Protein AF-A0A1X7TIF6-F1 (afdb_monomer_lite)

Radius of gyration: 22.88 Å; chains: 1; bounding box: 50×27×62 Å

Sequence (118 aa):
ICKKLFLFVYSIRNGTYKNLRRHFLQNGIKPRVHGNTGRIPCHAVSVEGIKDVVAFLENYAEDYTIVLPGMIPGVRDYGKAKLLPSSVSRHKVYRQYADAGREHTLCESNLQAILKKF

Secondary structure (DSSP, 8-state):
--HHHHHHHTT--HHHHHHHHHHHHHH-S-----TTTTPPPTTPPPHHHHHHHHHHHHHHHHHH-B--SSPPTT-S-GGG--BPPTT--HHHHHHHHIIIIITTT--HHHHHHHHTT-

pLDDT: mean 81.75, std 10.13, range [58.78, 96.94]

Foldseek 3Di:
DDPVVVCVVVVDDPVVVVVVVVCCVVPNPDPDDDPCVVPDDPQDADPVLLVVLVVLVVVVLVVFFDLDPDDDPPDDCNVPDTDGDPVADLVNSVVVCVVVVNCVRDDSVVSVVSVVVD

Structure (mmCIF, N/CA/C/O backbone):
data_AF-A0A1X7TIF6-F1
#
_entry.id   AF-A0A1X7TIF6-F1
#
loop_
_atom_site.group_PDB
_atom_site.id
_atom_site.type_symbol
_atom_site.label_atom_id
_atom_site.label_alt_id
_atom_site.label_comp_id
_atom_site.label_asym_id
_atom_site.label_entity_id
_atom_site.label_seq_id
_atom_site.pdbx_PDB_ins_code
_atom_site.Cartn_x
_atom_site.Cartn_y
_atom_site.Cartn_z
_atom_site.occupancy
_atom_site.B_iso_or_equiv
_atom_site.auth_seq_id
_atom_site.auth_comp_id
_atom_site.auth_asym_id
_atom_site.auth_atom_id
_atom_site.pdbx_PDB_model_num
ATOM 1 N N . ILE A 1 1 ? -17.583 -1.458 37.924 1.00 79.69 1 ILE A N 1
ATOM 2 C CA . ILE A 1 1 ? -16.351 -0.773 37.448 1.00 79.69 1 ILE A CA 1
ATOM 3 C C . ILE A 1 1 ? -16.747 0.568 36.836 1.00 79.69 1 ILE A C 1
ATOM 5 O O . ILE A 1 1 ? -17.604 0.586 35.960 1.00 79.69 1 ILE A O 1
ATOM 9 N N . CYS A 1 2 ? -16.181 1.689 37.294 1.00 92.56 2 CYS A N 1
ATOM 10 C CA . CYS A 1 2 ? -16.449 2.989 36.674 1.00 92.56 2 CYS A CA 1
ATOM 11 C C . CYS A 1 2 ? -15.635 3.155 35.379 1.00 92.56 2 CYS A C 1
ATOM 13 O O . CYS A 1 2 ? -14.581 2.542 35.203 1.00 92.56 2 CYS A O 1
ATOM 15 N N . LYS A 1 3 ? -16.094 4.023 34.473 1.00 92.12 3 LYS A N 1
ATOM 16 C CA . LYS A 1 3 ? -15.416 4.263 33.191 1.00 92.12 3 LYS A CA 1
ATOM 17 C C . LYS A 1 3 ? -13.943 4.655 33.365 1.00 92.12 3 LYS A C 1
ATOM 19 O O . LYS A 1 3 ? -13.104 4.138 32.642 1.00 92.12 3 LYS A O 1
ATOM 24 N N . LYS A 1 4 ? -13.626 5.548 34.310 1.00 93.81 4 LYS A N 1
ATOM 25 C CA . LYS A 1 4 ? -12.246 6.009 34.555 1.00 93.81 4 LYS A CA 1
ATOM 26 C C . LYS A 1 4 ? -11.324 4.845 34.931 1.00 93.81 4 LYS A C 1
ATOM 28 O O . LYS A 1 4 ? -10.274 4.697 34.320 1.00 93.81 4 LYS A O 1
ATOM 33 N N . LEU A 1 5 ? -11.764 3.991 35.858 1.00 95.19 5 LEU A N 1
ATOM 34 C CA . LEU A 1 5 ? -11.023 2.801 36.279 1.00 95.19 5 LEU A CA 1
ATOM 35 C C . LEU A 1 5 ? -10.832 1.816 35.120 1.00 95.19 5 LEU A C 1
ATOM 37 O O . LEU A 1 5 ? -9.737 1.311 34.929 1.00 95.19 5 LEU A O 1
ATOM 41 N N . PHE A 1 6 ? -11.863 1.591 34.301 1.00 93.25 6 PHE A N 1
ATOM 42 C CA . PHE A 1 6 ? -11.759 0.717 33.129 1.00 93.25 6 PHE A CA 1
ATOM 43 C C . PHE A 1 6 ? -10.731 1.227 32.108 1.00 93.25 6 PHE A C 1
ATOM 45 O O . PHE A 1 6 ? -9.899 0.464 31.629 1.00 93.25 6 PHE A O 1
ATOM 52 N N . LEU A 1 7 ? -10.763 2.526 31.785 1.00 95.56 7 LEU A N 1
ATOM 53 C CA . LEU A 1 7 ? -9.790 3.122 30.864 1.00 95.56 7 LEU A CA 1
ATOM 54 C C . LEU A 1 7 ? -8.361 3.031 31.413 1.00 95.56 7 LEU A C 1
ATOM 56 O O . LEU A 1 7 ? -7.443 2.793 30.637 1.00 95.56 7 LEU A O 1
ATOM 60 N N . PHE A 1 8 ? -8.194 3.205 32.727 1.00 95.50 8 PHE A N 1
ATOM 61 C CA . PHE A 1 8 ? -6.903 3.117 33.404 1.00 95.50 8 PHE A CA 1
ATOM 62 C C . PHE A 1 8 ? -6.351 1.686 33.400 1.00 95.50 8 PHE A C 1
ATOM 64 O O . PHE A 1 8 ? -5.259 1.460 32.893 1.00 95.50 8 PHE A O 1
ATOM 71 N N . VAL A 1 9 ? -7.135 0.710 33.873 1.00 96.94 9 VAL A N 1
ATOM 72 C CA . VAL A 1 9 ? -6.719 -0.701 33.973 1.00 96.94 9 VAL A CA 1
ATOM 73 C C . VAL A 1 9 ? -6.351 -1.277 32.607 1.00 96.94 9 VAL A C 1
ATOM 75 O O . VAL A 1 9 ? -5.323 -1.930 32.471 1.00 96.94 9 VAL A O 1
ATOM 78 N N . TYR A 1 10 ? -7.161 -1.011 31.579 1.00 93.75 10 TYR A N 1
ATOM 79 C CA . TYR A 1 10 ? -6.921 -1.546 30.236 1.00 93.75 10 TYR A CA 1
ATOM 80 C C . TYR A 1 10 ? -6.073 -0.625 29.350 1.00 93.75 10 TYR A C 1
ATOM 82 O O . TYR A 1 10 ? -5.827 -0.963 28.195 1.00 93.75 10 TYR A O 1
ATOM 90 N N . SER A 1 11 ? -5.644 0.540 29.854 1.00 95.62 11 SER A N 1
ATOM 91 C CA . SER A 1 11 ? -4.872 1.537 29.094 1.00 95.62 11 SER A CA 1
ATOM 92 C C . SER A 1 11 ? -5.477 1.867 27.719 1.00 95.62 11 SER A C 1
ATOM 94 O O . SER A 1 11 ? -4.777 2.045 26.721 1.00 95.62 11 SER A O 1
ATOM 96 N N . ILE A 1 12 ? -6.808 1.944 27.642 1.00 95.25 12 ILE A N 1
ATOM 97 C CA . ILE A 1 12 ? -7.521 2.197 26.386 1.00 95.25 12 ILE A CA 1
ATOM 98 C C . ILE A 1 12 ? -7.973 3.651 26.274 1.00 95.25 12 ILE A C 1
ATOM 100 O O . ILE A 1 12 ? -8.366 4.308 27.238 1.00 95.25 12 ILE A O 1
ATOM 104 N N . ARG A 1 13 ? -8.013 4.153 25.039 1.00 95.44 13 ARG A N 1
ATOM 105 C CA . ARG A 1 13 ? -8.560 5.481 24.743 1.00 95.44 13 ARG A CA 1
ATOM 106 C C . ARG A 1 13 ? -10.088 5.481 24.848 1.00 95.44 13 ARG A C 1
ATOM 108 O O . ARG A 1 13 ? -10.762 4.492 24.555 1.00 95.44 13 ARG A O 1
ATOM 115 N N . ASN A 1 14 ? -10.657 6.646 25.160 1.00 94.06 14 ASN A N 1
ATOM 116 C CA . ASN A 1 14 ? -12.110 6.842 25.247 1.00 94.06 14 ASN A CA 1
ATOM 117 C C . ASN A 1 14 ? -12.849 6.452 23.947 1.00 94.06 14 ASN A C 1
ATOM 119 O O . ASN A 1 14 ? -13.962 5.931 24.002 1.00 94.06 14 ASN A O 1
ATOM 123 N N . GLY A 1 15 ? -12.232 6.669 22.779 1.00 95.00 15 GLY A N 1
ATOM 124 C CA . GLY A 1 15 ? -12.782 6.237 21.487 1.00 95.00 15 GLY A CA 1
ATOM 125 C C . GLY A 1 15 ? -12.909 4.715 21.381 1.00 95.00 15 GLY A C 1
ATOM 126 O O . GLY A 1 15 ? -13.965 4.205 21.006 1.00 95.00 15 GLY A O 1
ATOM 127 N N . THR A 1 16 ? -11.874 3.984 21.802 1.00 93.50 16 THR A N 1
ATOM 128 C CA . THR A 1 16 ? -11.877 2.515 21.856 1.00 93.50 16 THR A CA 1
ATOM 129 C C . THR A 1 16 ? -12.970 2.005 22.789 1.00 93.50 16 THR A C 1
ATOM 131 O O . THR A 1 16 ? -13.748 1.142 22.395 1.00 93.50 16 THR A O 1
ATOM 134 N N . TYR A 1 17 ? -13.116 2.605 23.975 1.00 94.19 17 TYR A N 1
ATOM 135 C CA . TYR A 1 17 ? -14.191 2.26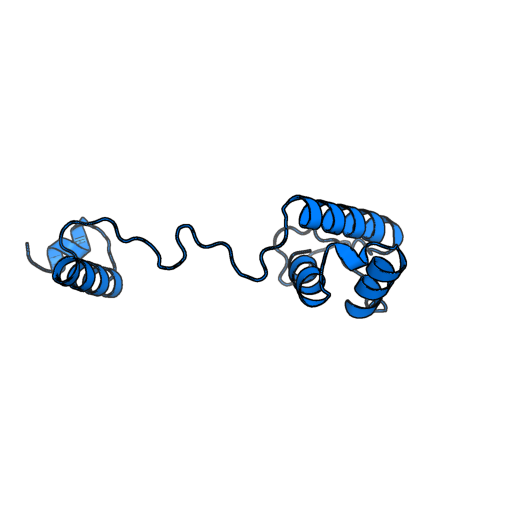7 24.913 1.00 94.19 17 TYR A CA 1
ATOM 136 C C . TYR A 1 17 ? -15.592 2.466 24.320 1.00 94.19 17 TYR A C 1
ATOM 138 O O . TYR A 1 17 ? -16.435 1.576 24.419 1.00 94.19 17 TYR A O 1
ATOM 146 N N . LYS A 1 18 ? -15.852 3.609 23.665 1.00 94.62 18 LYS A N 1
ATOM 147 C CA . LYS A 1 18 ? -17.144 3.864 23.001 1.00 94.62 18 LYS A CA 1
ATOM 148 C C . LYS A 1 18 ? -17.441 2.811 21.928 1.00 94.62 18 LYS A C 1
ATOM 150 O O . LYS A 1 18 ? -18.571 2.339 21.834 1.00 94.62 18 LYS A O 1
ATOM 155 N N . ASN A 1 19 ? -16.427 2.424 21.155 1.00 93.12 19 ASN A N 1
ATOM 156 C CA . ASN A 1 19 ? -16.553 1.390 20.130 1.00 93.12 19 ASN A CA 1
ATOM 157 C C . ASN A 1 19 ? -16.827 0.005 20.727 1.00 93.12 19 ASN A C 1
ATOM 159 O O . ASN A 1 19 ? -17.720 -0.682 20.237 1.00 93.12 19 ASN A O 1
ATOM 163 N N . LEU A 1 20 ? -16.115 -0.372 21.793 1.00 92.31 20 LEU A N 1
ATOM 164 C CA . LEU A 1 20 ? -16.327 -1.631 22.513 1.00 92.31 20 LEU A CA 1
ATOM 165 C C . LEU A 1 20 ? -17.729 -1.703 23.118 1.00 92.31 20 LEU A C 1
ATOM 167 O O . LEU A 1 20 ? -18.431 -2.684 22.903 1.00 92.31 20 LEU A O 1
ATOM 171 N N . ARG A 1 21 ? -18.175 -0.639 23.800 1.00 93.19 21 ARG A N 1
ATOM 172 C CA . ARG A 1 21 ? -19.525 -0.568 24.375 1.00 93.19 21 ARG A CA 1
ATOM 173 C C . ARG A 1 21 ? -20.601 -0.697 23.298 1.00 93.19 21 ARG A C 1
ATOM 175 O O . ARG A 1 21 ? -21.538 -1.462 23.476 1.00 93.19 21 ARG A O 1
ATOM 182 N N . ARG A 1 22 ? -20.466 0.028 22.182 1.00 94.69 22 ARG A N 1
ATOM 183 C CA . ARG A 1 22 ? -21.404 -0.060 21.053 1.00 94.69 22 ARG A CA 1
ATOM 184 C C . ARG A 1 22 ? -21.470 -1.479 20.485 1.00 94.69 22 ARG A C 1
ATOM 186 O O . ARG A 1 22 ? -22.564 -1.997 20.313 1.00 94.69 22 ARG A O 1
ATOM 193 N N . HIS A 1 23 ? -20.317 -2.105 20.252 1.00 94.88 23 HIS A N 1
ATOM 194 C CA . HIS A 1 23 ? -20.250 -3.481 19.764 1.00 94.88 23 HIS A CA 1
ATOM 195 C C . HIS A 1 23 ? -20.901 -4.466 20.740 1.00 94.88 23 HIS A C 1
ATOM 197 O O . HIS A 1 23 ? -21.699 -5.300 20.330 1.00 94.88 23 HIS A O 1
ATOM 203 N N . PHE A 1 24 ? -20.587 -4.349 22.031 1.00 93.69 24 PHE A N 1
ATOM 204 C CA . PHE A 1 24 ? -21.152 -5.197 23.075 1.00 93.69 24 PHE A CA 1
ATOM 205 C C . PHE A 1 24 ? -22.679 -5.076 23.152 1.00 93.69 24 PHE A C 1
ATOM 207 O O . PHE A 1 24 ? -23.364 -6.087 23.233 1.00 93.69 24 PHE A O 1
ATOM 214 N N . LEU A 1 25 ? -23.222 -3.857 23.062 1.00 94.44 25 LEU A N 1
ATOM 215 C CA . LEU A 1 25 ? -24.673 -3.638 23.074 1.00 94.44 25 LEU A CA 1
ATOM 216 C C . LEU A 1 25 ? -25.377 -4.207 21.833 1.00 94.44 25 LEU A C 1
ATOM 218 O O . LEU A 1 25 ? -26.522 -4.623 21.934 1.00 94.44 25 LEU A O 1
ATOM 222 N N . GLN A 1 26 ? -24.713 -4.215 20.674 1.00 94.50 26 GLN A N 1
ATOM 223 C CA . GLN A 1 26 ? -25.294 -4.700 19.416 1.00 94.50 26 GLN A CA 1
ATOM 224 C C . GLN A 1 26 ? -25.156 -6.218 19.238 1.00 94.50 26 GLN A C 1
ATOM 226 O O . GLN A 1 26 ? -26.068 -6.861 18.733 1.00 94.50 26 GLN A O 1
ATOM 231 N N . ASN A 1 27 ? -24.017 -6.788 19.640 1.00 93.69 27 ASN A N 1
ATOM 232 C CA . ASN A 1 27 ? -23.618 -8.154 19.281 1.00 93.69 27 ASN A CA 1
ATOM 233 C C . ASN A 1 27 ? -23.360 -9.064 20.495 1.00 93.69 27 ASN A C 1
ATOM 235 O O . ASN A 1 27 ? -23.108 -10.257 20.315 1.00 93.69 27 ASN A O 1
ATOM 239 N N . GLY A 1 28 ? -23.379 -8.519 21.716 1.00 93.81 28 GLY A N 1
ATOM 240 C CA . GLY A 1 28 ? -22.997 -9.223 22.939 1.00 93.81 28 GLY A CA 1
ATOM 24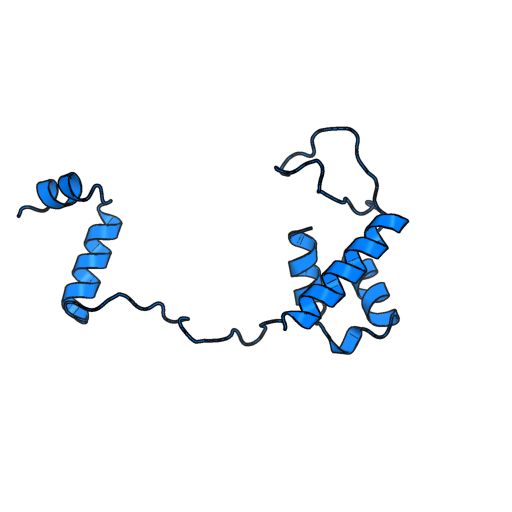1 C C . GLY A 1 28 ? -21.489 -9.478 23.046 1.00 93.81 28 GLY A C 1
ATOM 242 O O . GLY A 1 28 ? -20.658 -8.735 22.510 1.00 93.81 28 GLY A O 1
ATOM 243 N N . ILE A 1 29 ? -21.127 -10.555 23.749 1.00 92.44 29 ILE A N 1
ATOM 244 C CA . ILE A 1 29 ? -19.741 -11.026 23.896 1.00 92.44 29 ILE A CA 1
ATOM 245 C C . ILE A 1 29 ? -19.372 -11.844 22.656 1.00 92.44 29 ILE A C 1
ATOM 247 O O . ILE A 1 29 ? -19.345 -13.070 22.671 1.00 92.44 29 ILE A O 1
ATOM 251 N N . LYS A 1 30 ? -19.128 -11.147 21.548 1.00 91.88 30 LYS A N 1
ATOM 252 C CA . LYS A 1 30 ? -18.598 -11.741 20.319 1.00 91.88 30 LYS A CA 1
ATOM 253 C C . LYS A 1 30 ? -17.300 -11.040 19.925 1.00 91.88 30 LYS A C 1
ATOM 255 O O . LYS A 1 30 ? -17.183 -9.828 20.133 1.00 91.88 30 LYS A O 1
ATOM 260 N N . PRO A 1 31 ? -16.322 -11.757 19.349 1.00 89.38 31 PRO A N 1
ATOM 261 C CA . PRO A 1 31 ? -15.185 -11.117 18.710 1.00 89.38 31 PRO A CA 1
ATOM 262 C C . PRO A 1 31 ? -15.669 -10.186 17.602 1.00 89.38 31 PRO A C 1
ATOM 264 O O . PRO A 1 31 ? -16.596 -10.505 16.855 1.00 89.38 31 PRO A O 1
ATOM 267 N N . ARG A 1 32 ? -15.032 -9.024 17.483 1.00 87.94 32 ARG A N 1
ATOM 268 C CA . ARG A 1 32 ? -15.337 -8.097 16.400 1.00 87.94 32 ARG A CA 1
ATOM 269 C C . ARG A 1 32 ? -14.696 -8.618 15.117 1.00 87.94 32 ARG A C 1
ATOM 271 O O . ARG A 1 32 ? -13.475 -8.611 14.997 1.00 87.94 32 ARG A O 1
ATOM 278 N N . VAL A 1 33 ? -15.519 -9.041 14.165 1.00 87.50 33 VAL A N 1
ATOM 279 C CA . VAL A 1 33 ? -15.069 -9.464 12.833 1.00 87.50 33 VAL A CA 1
ATOM 280 C C . VAL A 1 33 ? -15.089 -8.256 11.897 1.00 87.50 33 VAL A C 1
ATOM 282 O O . VAL A 1 33 ? -16.019 -7.446 11.931 1.00 87.50 33 VAL A O 1
ATOM 285 N N . HIS A 1 34 ? -14.038 -8.081 11.096 1.00 83.94 34 HIS A N 1
ATOM 286 C CA . HIS A 1 34 ? -13.986 -7.004 10.111 1.00 83.94 34 HIS A CA 1
ATOM 287 C C . HIS A 1 34 ? -14.905 -7.344 8.928 1.00 83.94 34 HIS A C 1
ATOM 289 O O . HIS A 1 34 ? -14.977 -8.495 8.512 1.00 83.94 34 HIS A O 1
ATOM 295 N N . GLY A 1 35 ? -15.576 -6.352 8.334 1.00 84.50 35 GLY A N 1
ATOM 296 C CA . GLY A 1 35 ? -16.488 -6.591 7.202 1.00 84.50 35 GLY A CA 1
ATOM 297 C C . GLY A 1 35 ? -15.808 -7.175 5.954 1.00 84.50 35 GLY A C 1
ATOM 298 O O . GLY A 1 35 ? -16.477 -7.746 5.098 1.00 84.50 35 GLY A O 1
ATOM 299 N N . ASN A 1 36 ? -14.478 -7.065 5.874 1.00 84.81 36 ASN A N 1
ATOM 300 C CA . ASN A 1 36 ? -13.665 -7.653 4.804 1.00 84.81 36 ASN A CA 1
ATOM 301 C C . ASN A 1 36 ? -13.006 -8.984 5.198 1.00 84.81 36 ASN A C 1
ATOM 303 O O . ASN A 1 36 ? -12.234 -9.525 4.412 1.00 84.81 36 ASN A O 1
ATOM 307 N N . THR A 1 37 ? -13.252 -9.515 6.399 1.00 85.31 37 THR A N 1
ATOM 308 C CA . THR A 1 37 ? -12.733 -10.837 6.770 1.00 85.31 37 THR A CA 1
ATOM 309 C C . THR A 1 37 ? -13.308 -11.884 5.812 1.00 85.31 37 THR A C 1
ATOM 311 O O . THR A 1 37 ? -14.521 -11.979 5.656 1.00 85.31 37 THR A O 1
ATOM 314 N N . GLY A 1 38 ? -12.435 -12.637 5.138 1.00 82.88 38 GLY A N 1
ATOM 315 C CA . GLY A 1 38 ? -12.825 -13.657 4.158 1.00 82.88 38 GLY A CA 1
ATOM 316 C C . GLY A 1 38 ? -13.258 -13.121 2.787 1.00 82.88 38 GLY A C 1
ATOM 317 O O . GLY A 1 38 ? -13.594 -13.916 1.916 1.00 82.88 38 GLY A O 1
ATOM 318 N N . ARG A 1 39 ? -13.238 -11.798 2.561 1.00 86.38 39 ARG A N 1
ATOM 319 C CA . ARG A 1 39 ? -13.508 -11.210 1.242 1.00 86.38 39 ARG A CA 1
ATOM 320 C C . ARG A 1 39 ? -12.206 -10.916 0.513 1.00 86.38 39 ARG A C 1
ATOM 322 O O . ARG A 1 39 ? -11.383 -10.140 0.996 1.00 86.38 39 ARG A O 1
ATOM 329 N N . ILE A 1 40 ? -12.063 -11.492 -0.675 1.00 79.75 40 ILE A N 1
ATOM 330 C CA . ILE A 1 40 ? -11.003 -11.137 -1.617 1.00 79.75 40 ILE A CA 1
ATOM 331 C C . ILE A 1 40 ? -11.459 -9.871 -2.365 1.00 79.75 40 ILE A C 1
ATOM 333 O O . ILE A 1 40 ? -12.577 -9.853 -2.885 1.00 79.75 40 ILE A O 1
ATOM 337 N N . PRO A 1 41 ? -10.657 -8.791 -2.394 1.00 80.56 41 PRO A N 1
ATOM 338 C CA . PRO A 1 41 ? -10.968 -7.608 -3.192 1.00 80.56 41 PRO A CA 1
ATOM 339 C C . PRO A 1 41 ? -11.186 -7.960 -4.670 1.00 80.56 41 PRO A C 1
ATOM 341 O O . PRO A 1 41 ? -10.468 -8.790 -5.217 1.00 80.56 41 PRO A O 1
ATOM 344 N N . CYS A 1 42 ? -12.113 -7.279 -5.346 1.00 74.88 42 CYS A N 1
ATOM 345 C CA . CYS A 1 42 ? -12.388 -7.481 -6.778 1.00 74.88 42 CYS A CA 1
ATOM 346 C C . CYS A 1 42 ? -11.169 -7.245 -7.687 1.00 7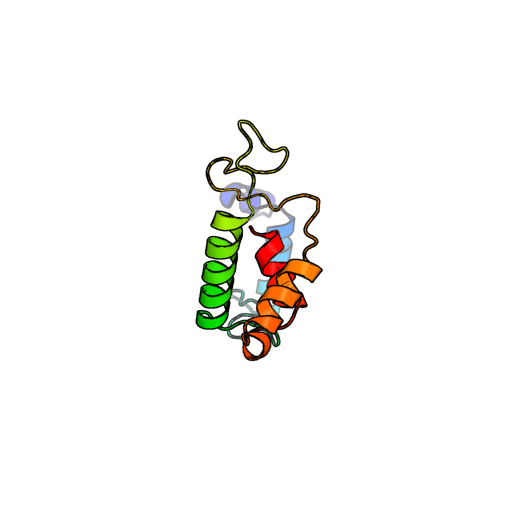4.88 42 CYS A C 1
ATOM 348 O O . CYS A 1 42 ? -11.099 -7.796 -8.778 1.00 74.88 42 CYS A O 1
ATOM 350 N N . HIS A 1 43 ? -10.207 -6.445 -7.230 1.00 73.31 43 HIS A N 1
ATOM 351 C CA . HIS A 1 43 ? -8.957 -6.150 -7.933 1.00 73.31 43 HIS A CA 1
ATOM 352 C C . HIS A 1 43 ? -7.745 -6.771 -7.231 1.00 73.31 43 HIS A C 1
ATOM 354 O O . HIS A 1 43 ? -6.638 -6.240 -7.305 1.00 73.31 43 HIS A O 1
ATOM 360 N N . ALA A 1 44 ? -7.955 -7.857 -6.482 1.00 77.38 44 ALA A N 1
ATOM 361 C CA . ALA A 1 44 ? -6.853 -8.598 -5.898 1.00 77.38 44 ALA A CA 1
ATOM 362 C C . ALA A 1 44 ? -5.997 -9.202 -7.014 1.00 77.38 44 ALA A C 1
ATOM 364 O O . ALA A 1 44 ? -6.488 -9.915 -7.885 1.00 77.38 44 ALA A O 1
ATOM 365 N N . VAL A 1 45 ? -4.708 -8.897 -6.968 1.00 79.56 45 VAL A N 1
ATOM 366 C CA . VAL A 1 45 ? -3.709 -9.469 -7.865 1.00 79.56 45 VAL A CA 1
ATOM 367 C C . VAL A 1 45 ? -3.280 -10.822 -7.307 1.00 79.56 45 VAL A C 1
ATOM 369 O O . VAL A 1 45 ? -3.111 -10.954 -6.092 1.00 79.56 45 VAL A O 1
ATOM 372 N N . SER A 1 46 ? -3.097 -11.819 -8.175 1.00 83.19 46 SER A N 1
ATOM 373 C CA . SER A 1 46 ? -2.539 -13.111 -7.771 1.00 83.19 46 SER A CA 1
ATOM 374 C C . SER A 1 46 ? -1.121 -12.949 -7.218 1.00 83.19 46 SER A C 1
ATOM 376 O O . SER A 1 46 ? -0.373 -12.050 -7.606 1.00 83.19 46 SER A O 1
ATOM 378 N N . VAL A 1 47 ? -0.727 -13.834 -6.303 1.00 84.06 47 VAL A N 1
ATOM 379 C CA . VAL A 1 47 ? 0.631 -13.814 -5.738 1.00 84.06 47 VAL A CA 1
ATOM 380 C C . VAL A 1 47 ? 1.672 -14.004 -6.846 1.00 84.06 47 VAL A C 1
ATOM 382 O O . VAL A 1 47 ? 2.694 -13.324 -6.851 1.00 84.06 47 VAL A O 1
ATOM 385 N N . GLU A 1 48 ? 1.379 -14.866 -7.815 1.00 84.06 48 GLU A N 1
ATOM 386 C CA . GLU A 1 48 ? 2.204 -15.114 -8.998 1.00 84.06 48 GLU A CA 1
ATOM 387 C C . GLU A 1 48 ? 2.341 -13.853 -9.862 1.00 84.06 48 GLU A C 1
ATOM 389 O O . GLU A 1 48 ? 3.460 -13.458 -10.172 1.00 84.06 48 GLU A O 1
ATOM 394 N N . GLY A 1 49 ? 1.245 -13.133 -10.135 1.00 82.81 49 GLY A N 1
ATOM 395 C CA . GLY A 1 49 ? 1.302 -11.879 -10.896 1.00 82.81 49 GLY A CA 1
ATOM 396 C C . GLY A 1 49 ? 2.120 -10.789 -10.194 1.00 82.81 49 GLY A C 1
ATOM 397 O O . GLY A 1 49 ? 2.834 -10.026 -10.845 1.00 82.81 49 GLY A O 1
ATOM 398 N N . ILE A 1 50 ? 2.078 -10.741 -8.856 1.00 84.06 50 ILE A N 1
ATOM 399 C CA . ILE A 1 50 ? 2.947 -9.847 -8.076 1.00 84.06 50 ILE A CA 1
ATOM 400 C C . ILE A 1 50 ? 4.415 -10.251 -8.245 1.00 84.06 50 ILE A C 1
ATOM 402 O O . ILE A 1 50 ? 5.243 -9.376 -8.493 1.00 84.06 50 ILE A O 1
ATOM 406 N N . LYS A 1 51 ? 4.747 -11.544 -8.131 1.00 86.06 51 LYS A N 1
ATOM 407 C CA . LYS A 1 51 ? 6.125 -12.038 -8.308 1.00 86.06 51 LYS A CA 1
ATOM 408 C C . LYS A 1 51 ? 6.662 -11.711 -9.699 1.00 86.06 51 LYS A C 1
ATOM 410 O O . LYS A 1 51 ? 7.783 -11.225 -9.804 1.00 86.06 51 LYS A O 1
ATOM 415 N N . ASP A 1 52 ? 5.851 -11.894 -10.737 1.00 86.25 52 ASP A N 1
ATOM 416 C CA . ASP A 1 52 ? 6.249 -11.609 -12.117 1.00 86.25 52 ASP A CA 1
ATOM 417 C C . ASP A 1 52 ? 6.542 -10.124 -12.345 1.00 86.25 52 ASP A C 1
ATOM 419 O O . ASP A 1 52 ? 7.486 -9.779 -13.062 1.00 86.25 52 ASP A O 1
ATOM 423 N N . VAL A 1 53 ? 5.749 -9.232 -11.738 1.00 84.81 53 VAL A N 1
ATOM 424 C CA . VAL A 1 53 ? 6.006 -7.786 -11.795 1.00 84.81 53 VAL A CA 1
ATOM 425 C C . VAL A 1 53 ? 7.222 -7.405 -10.978 1.00 84.81 53 VAL A C 1
ATOM 427 O O . VAL A 1 53 ? 8.021 -6.607 -11.453 1.00 84.81 53 VAL A O 1
ATOM 430 N N . VAL A 1 54 ? 7.400 -7.969 -9.784 1.00 86.12 54 VAL A N 1
ATOM 431 C CA . VAL A 1 54 ? 8.596 -7.705 -8.975 1.00 86.12 54 VAL A CA 1
ATOM 432 C C . VAL A 1 54 ? 9.849 -8.132 -9.736 1.00 86.12 54 VAL A C 1
ATOM 434 O O . VAL A 1 54 ? 10.749 -7.315 -9.882 1.00 86.12 54 VAL A O 1
ATOM 437 N N . ALA A 1 55 ? 9.866 -9.331 -10.322 1.00 87.56 55 ALA A N 1
ATOM 438 C CA . ALA A 1 55 ? 10.989 -9.809 -11.127 1.00 87.56 55 ALA A CA 1
ATOM 439 C C . ALA A 1 55 ? 11.252 -8.915 -12.350 1.00 87.56 55 ALA A C 1
ATOM 441 O O . ALA A 1 55 ? 12.396 -8.590 -12.655 1.00 87.56 55 ALA A O 1
ATOM 442 N N . PHE A 1 56 ? 10.195 -8.465 -13.038 1.00 87.38 56 PHE A N 1
ATOM 443 C CA . PHE A 1 56 ? 10.347 -7.496 -14.125 1.00 87.38 56 PHE A CA 1
ATOM 444 C C . PHE A 1 56 ? 10.970 -6.185 -13.640 1.00 87.38 56 PHE A C 1
ATOM 446 O O . PHE A 1 56 ? 11.891 -5.685 -14.275 1.00 87.38 56 PHE A O 1
ATOM 453 N N . LEU A 1 57 ? 10.479 -5.629 -12.529 1.00 84.31 57 LEU A N 1
ATOM 454 C CA . LEU A 1 57 ? 10.972 -4.366 -11.984 1.00 84.31 57 LEU A CA 1
ATOM 455 C C . LEU A 1 57 ? 12.398 -4.483 -11.450 1.00 84.31 57 LEU A C 1
ATOM 457 O O . LEU A 1 57 ? 13.151 -3.523 -11.557 1.00 84.31 57 LEU A O 1
ATOM 461 N N . GLU A 1 58 ? 12.786 -5.635 -10.906 1.00 85.38 58 GLU A N 1
ATOM 462 C CA . GLU A 1 58 ? 14.159 -5.887 -10.477 1.00 85.38 58 GLU A CA 1
ATOM 463 C C . GLU A 1 58 ? 15.122 -5.919 -11.662 1.00 85.38 58 GLU A C 1
ATOM 465 O O . GLU A 1 58 ? 16.124 -5.209 -11.610 1.00 85.38 58 GLU A O 1
ATOM 470 N N . ASN A 1 59 ? 14.775 -6.633 -12.736 1.00 87.00 59 ASN A N 1
ATOM 471 C CA . ASN A 1 59 ? 15.569 -6.660 -13.968 1.00 87.00 59 ASN A CA 1
ATOM 472 C C . ASN A 1 59 ? 15.624 -5.273 -14.622 1.00 87.00 59 ASN A C 1
ATOM 474 O O . ASN A 1 59 ? 16.688 -4.780 -14.975 1.00 87.00 59 ASN A O 1
ATOM 478 N N . TYR A 1 60 ? 14.476 -4.597 -14.711 1.00 84.56 60 TYR A N 1
ATOM 479 C CA . TYR A 1 60 ? 14.402 -3.228 -15.219 1.00 84.56 60 TYR A CA 1
ATOM 480 C C . TYR A 1 60 ? 15.282 -2.281 -14.403 1.00 84.56 60 TYR A C 1
ATOM 482 O O . TYR A 1 60 ? 15.903 -1.359 -14.928 1.00 84.56 60 TYR A O 1
ATOM 490 N N . ALA A 1 61 ? 15.321 -2.489 -13.091 1.00 82.06 61 ALA A N 1
ATOM 491 C CA . ALA A 1 61 ? 16.131 -1.680 -12.220 1.00 82.06 61 ALA A CA 1
ATOM 492 C C . ALA A 1 61 ? 17.629 -1.900 -12.439 1.00 82.06 61 ALA A C 1
ATOM 494 O O . ALA A 1 61 ? 18.375 -0.930 -12.377 1.00 82.06 61 ALA A O 1
ATOM 495 N N . GLU A 1 62 ? 18.079 -3.122 -12.710 1.00 81.50 62 GLU A N 1
ATOM 496 C CA . GLU A 1 62 ? 19.494 -3.379 -13.009 1.00 81.50 62 GLU A CA 1
ATOM 497 C C . GLU A 1 62 ? 19.980 -2.590 -14.232 1.00 81.50 62 GLU A C 1
ATOM 499 O O . GLU A 1 62 ? 21.059 -2.004 -14.182 1.00 81.50 62 GLU A O 1
ATOM 504 N N . ASP A 1 63 ? 19.149 -2.481 -15.271 1.00 80.88 63 ASP A N 1
ATOM 505 C CA . ASP A 1 63 ? 19.511 -1.774 -16.505 1.00 80.88 63 ASP A CA 1
ATOM 506 C C . ASP A 1 63 ? 19.397 -0.246 -16.391 1.00 80.88 63 ASP A C 1
ATOM 508 O O . ASP A 1 63 ? 20.170 0.495 -17.004 1.00 80.88 63 ASP A O 1
ATOM 512 N N . TYR A 1 64 ? 18.403 0.243 -15.641 1.00 76.88 64 TYR A N 1
ATOM 513 C CA . TYR A 1 64 ? 18.015 1.655 -15.686 1.00 76.88 64 TYR A CA 1
ATOM 514 C C . TYR A 1 64 ? 18.190 2.413 -14.372 1.00 76.88 64 TYR A C 1
ATOM 516 O O . TYR A 1 64 ? 18.142 3.641 -14.403 1.00 76.88 64 TYR A O 1
ATOM 524 N N . THR A 1 65 ? 18.347 1.768 -13.212 1.00 73.69 65 THR A N 1
ATOM 525 C CA . THR A 1 65 ? 18.326 2.519 -11.944 1.00 73.69 65 THR A CA 1
ATOM 526 C C . THR A 1 65 ? 19.635 3.209 -11.629 1.00 73.69 65 THR A C 1
ATOM 528 O O . THR A 1 65 ? 20.731 2.707 -11.860 1.00 73.69 65 THR A O 1
ATOM 531 N N . ILE A 1 66 ? 19.493 4.401 -11.057 1.00 70.88 66 ILE A N 1
ATOM 532 C CA . ILE A 1 66 ? 20.613 5.181 -10.556 1.00 70.88 66 ILE A CA 1
ATOM 533 C C . ILE A 1 66 ? 20.695 4.904 -9.061 1.00 70.88 66 ILE A C 1
ATOM 535 O O . ILE A 1 66 ? 19.807 5.289 -8.296 1.00 70.88 66 ILE A O 1
ATOM 539 N N . VAL A 1 67 ? 21.770 4.246 -8.634 1.00 68.00 67 VAL A N 1
ATOM 540 C CA . VAL A 1 67 ? 22.083 4.127 -7.210 1.00 68.00 67 VAL A CA 1
ATOM 541 C C . VAL A 1 67 ? 22.596 5.485 -6.747 1.00 68.00 67 VAL A C 1
ATOM 543 O O . VAL A 1 67 ? 23.683 5.914 -7.132 1.00 68.00 67 VAL A O 1
ATOM 546 N N . LEU A 1 68 ? 21.796 6.195 -5.951 1.00 65.31 68 LEU A N 1
ATOM 547 C CA . LEU A 1 68 ? 22.221 7.472 -5.390 1.00 65.31 68 LEU A CA 1
ATOM 548 C C . LEU A 1 68 ? 23.147 7.232 -4.190 1.00 65.31 68 LEU A C 1
ATOM 550 O O . LEU A 1 68 ? 22.741 6.562 -3.237 1.00 65.31 68 LEU A O 1
ATOM 554 N N . PRO A 1 69 ? 24.362 7.808 -4.176 1.00 63.00 69 PRO A N 1
ATOM 555 C CA . PRO A 1 69 ? 25.167 7.847 -2.969 1.00 63.00 69 PRO A CA 1
ATOM 556 C C . PRO A 1 69 ? 24.552 8.873 -2.003 1.00 63.00 69 PRO A C 1
ATOM 558 O O . PRO A 1 69 ? 24.776 10.073 -2.137 1.00 63.00 69 PRO A O 1
ATOM 561 N N . GLY A 1 70 ? 23.740 8.419 -1.043 1.00 65.44 70 GLY A N 1
ATOM 562 C CA . GLY A 1 70 ? 23.232 9.276 0.035 1.00 65.44 70 GLY A CA 1
ATOM 563 C C . GLY A 1 70 ? 21.800 8.993 0.491 1.00 65.44 70 GLY A C 1
ATOM 564 O O . GLY A 1 70 ? 21.161 8.025 0.089 1.00 65.44 70 GLY A O 1
ATOM 565 N N . MET A 1 71 ? 21.298 9.857 1.378 1.00 63.12 71 MET A N 1
ATOM 566 C CA . MET A 1 71 ? 19.946 9.761 1.931 1.00 63.12 71 MET A CA 1
ATOM 567 C C . MET A 1 71 ? 18.911 10.315 0.948 1.00 63.12 71 MET A C 1
ATOM 569 O O . MET A 1 71 ? 19.013 11.456 0.503 1.00 63.12 71 MET A O 1
ATOM 573 N N . ILE A 1 72 ? 17.875 9.527 0.667 1.00 70.44 72 ILE A N 1
ATOM 574 C CA . ILE A 1 72 ? 16.727 9.935 -0.146 1.00 70.44 72 ILE A CA 1
ATOM 575 C C . ILE A 1 72 ? 15.626 10.444 0.798 1.00 70.44 72 ILE A C 1
ATOM 577 O O . ILE A 1 72 ? 15.111 9.664 1.605 1.00 70.44 72 ILE A O 1
ATOM 581 N N . PRO A 1 73 ? 15.224 11.726 0.730 1.00 69.25 73 PRO A N 1
ATOM 582 C CA . PRO A 1 73 ? 14.166 12.254 1.585 1.00 69.25 73 PRO A CA 1
ATOM 583 C C . PRO A 1 73 ? 12.872 11.434 1.469 1.00 69.25 73 PRO A C 1
ATOM 585 O O . PRO A 1 73 ? 12.334 11.254 0.381 1.00 69.25 73 PRO A O 1
ATOM 588 N N . GLY A 1 74 ? 12.362 10.940 2.601 1.00 70.25 74 GLY A N 1
ATOM 589 C CA . GLY A 1 74 ? 11.110 10.173 2.662 1.00 70.25 74 GLY A CA 1
ATOM 590 C C . GLY A 1 74 ? 11.246 8.656 2.484 1.00 70.25 74 GLY A C 1
ATOM 591 O O . GLY A 1 74 ? 10.253 7.949 2.653 1.00 70.25 74 GLY A O 1
ATOM 592 N N . VAL A 1 75 ? 12.448 8.138 2.225 1.00 69.88 75 VAL A N 1
ATOM 593 C CA . VAL A 1 75 ? 12.730 6.696 2.141 1.00 69.88 75 VAL A CA 1
ATOM 594 C C . VAL A 1 75 ? 13.428 6.253 3.424 1.00 69.88 75 VAL A C 1
ATOM 59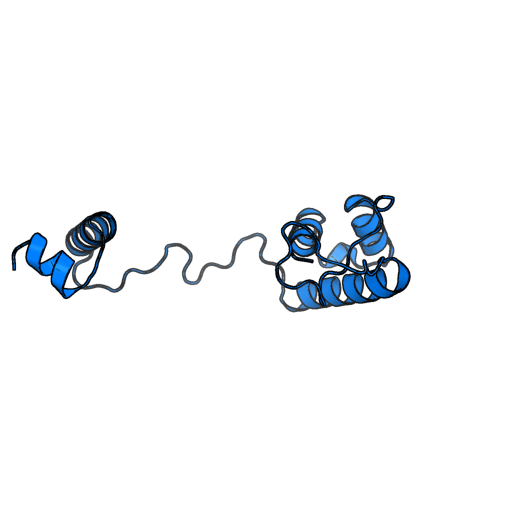6 O O . VAL A 1 75 ? 14.405 6.866 3.826 1.00 69.88 75 VAL A O 1
ATOM 599 N N . ARG A 1 76 ? 12.933 5.210 4.106 1.00 67.25 76 ARG A N 1
ATOM 600 C CA . ARG A 1 76 ? 13.572 4.707 5.344 1.00 67.25 76 ARG A CA 1
ATOM 601 C C . ARG A 1 76 ? 14.697 3.705 5.080 1.00 67.25 76 ARG A C 1
ATOM 603 O O . ARG A 1 76 ? 15.695 3.737 5.789 1.00 67.25 76 ARG A O 1
ATOM 610 N N . ASP A 1 77 ? 14.544 2.863 4.060 1.00 68.56 77 ASP A N 1
ATOM 611 C CA . ASP A 1 77 ? 15.481 1.783 3.729 1.00 68.56 77 ASP A CA 1
ATOM 612 C C . ASP A 1 77 ? 16.309 2.132 2.485 1.00 68.56 77 ASP A C 1
ATOM 614 O O . ASP A 1 77 ? 16.081 1.637 1.382 1.00 68.56 77 ASP A O 1
ATOM 618 N N . TYR A 1 78 ? 17.289 3.016 2.677 1.00 62.50 78 TYR A N 1
ATOM 619 C CA . TYR A 1 78 ? 18.091 3.618 1.605 1.00 62.50 78 TYR A CA 1
ATOM 620 C C . TYR A 1 78 ? 18.850 2.604 0.740 1.00 62.50 78 TYR A C 1
ATOM 622 O O . TYR A 1 78 ? 18.917 2.767 -0.470 1.00 62.50 78 TYR A O 1
ATOM 630 N N . GLY A 1 79 ? 19.382 1.532 1.338 1.00 61.03 79 GLY A N 1
ATOM 631 C CA . GLY A 1 79 ? 20.163 0.519 0.616 1.00 61.03 79 GLY A CA 1
ATOM 632 C C . GLY A 1 79 ? 19.343 -0.392 -0.304 1.00 61.03 79 GLY A C 1
ATOM 633 O O . GLY A 1 79 ? 19.923 -1.193 -1.030 1.00 61.03 79 GLY A O 1
ATOM 634 N N . LYS A 1 80 ? 18.007 -0.304 -0.260 1.00 64.00 80 LYS A N 1
ATOM 635 C CA . LYS A 1 80 ? 17.093 -1.139 -1.059 1.00 64.00 80 LYS A CA 1
ATOM 636 C C . LYS A 1 80 ? 16.251 -0.340 -2.051 1.00 64.00 80 LYS A C 1
ATOM 638 O O . LYS A 1 80 ? 15.577 -0.942 -2.881 1.00 64.00 80 LYS A O 1
ATOM 643 N N . ALA A 1 81 ? 16.267 0.988 -1.964 1.00 69.50 81 ALA A N 1
ATOM 644 C CA . ALA A 1 81 ? 15.462 1.838 -2.825 1.00 69.50 81 ALA A CA 1
ATOM 645 C C . ALA A 1 81 ? 16.103 1.946 -4.210 1.00 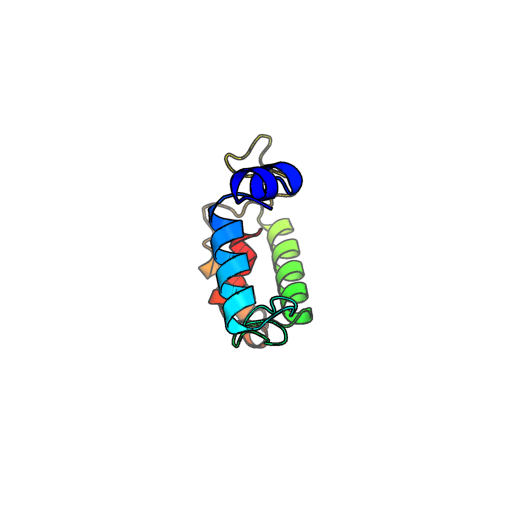69.50 81 ALA A C 1
ATOM 647 O O . ALA A 1 81 ? 17.186 2.511 -4.364 1.00 69.50 81 ALA A O 1
ATOM 648 N N . LYS A 1 82 ? 15.424 1.399 -5.220 1.00 73.38 82 LYS A N 1
ATOM 649 C CA . LYS A 1 82 ? 15.880 1.440 -6.610 1.00 73.38 82 LYS A CA 1
ATOM 650 C C . LYS A 1 82 ? 15.148 2.572 -7.333 1.00 73.38 82 LYS A C 1
ATOM 652 O O . LYS A 1 82 ? 13.974 2.448 -7.675 1.00 73.38 82 LYS A O 1
ATOM 657 N N . LEU A 1 83 ? 15.826 3.704 -7.528 1.00 74.12 83 LEU A N 1
ATOM 658 C CA . LEU A 1 83 ? 15.228 4.882 -8.156 1.00 74.12 83 LEU A CA 1
ATOM 659 C C . LEU A 1 83 ? 15.285 4.794 -9.677 1.00 74.12 83 LEU A C 1
ATOM 661 O O . LEU A 1 83 ? 16.360 4.704 -10.273 1.00 74.12 83 LEU A O 1
ATOM 665 N N . LEU A 1 84 ? 14.114 4.888 -10.303 1.00 76.75 84 LEU A N 1
ATOM 666 C CA . LEU A 1 84 ? 14.014 5.045 -11.748 1.00 76.75 84 LEU A CA 1
ATOM 667 C C . LEU A 1 84 ? 14.568 6.413 -12.184 1.00 76.75 84 LEU A C 1
ATOM 669 O O . LEU A 1 84 ? 14.377 7.403 -11.467 1.00 76.75 84 LEU A O 1
ATOM 673 N N . PRO A 1 85 ? 15.192 6.511 -13.371 1.00 78.25 85 PRO A N 1
ATOM 674 C CA . PRO A 1 85 ? 15.602 7.787 -13.939 1.00 78.25 85 PRO A CA 1
ATOM 675 C C . PRO A 1 85 ? 14.418 8.736 -14.100 1.00 78.25 85 PRO A C 1
ATOM 677 O O . PRO A 1 85 ? 13.326 8.326 -14.494 1.00 78.25 85 PRO A O 1
ATOM 680 N N . SER A 1 86 ? 14.652 10.032 -13.901 1.00 78.12 86 SER A N 1
ATOM 681 C CA . SER A 1 86 ? 13.632 11.073 -14.092 1.00 78.12 86 SER A CA 1
ATOM 682 C C . SER A 1 86 ? 13.079 11.137 -15.524 1.00 78.12 86 SER A C 1
ATOM 684 O O . SER A 1 86 ? 11.965 11.612 -15.734 1.00 78.12 86 SER A O 1
ATOM 686 N N . SER A 1 87 ? 13.831 10.634 -16.508 1.00 80.62 87 SER A N 1
ATOM 687 C CA . SER A 1 87 ? 13.431 10.534 -17.917 1.00 80.62 87 SER A CA 1
ATOM 688 C C . SER A 1 87 ? 12.438 9.399 -18.204 1.00 80.62 87 SER A C 1
ATOM 690 O O . SER A 1 87 ? 11.840 9.354 -19.283 1.00 80.62 87 SER A O 1
ATOM 692 N N . VAL A 1 88 ? 12.252 8.474 -17.259 1.00 83.31 88 VAL A N 1
ATOM 693 C CA . VAL A 1 88 ? 11.370 7.317 -17.398 1.00 83.31 88 VAL A CA 1
ATOM 694 C C . VAL A 1 88 ? 10.114 7.542 -16.563 1.00 83.31 88 VAL A C 1
ATOM 696 O O . VAL A 1 88 ? 10.131 7.524 -15.335 1.00 83.31 88 VAL A O 1
ATOM 699 N N . SER A 1 89 ? 8.980 7.732 -17.239 1.00 84.62 89 SER A N 1
ATOM 700 C CA . SER A 1 89 ? 7.685 7.810 -16.565 1.00 84.62 89 SER A CA 1
ATOM 701 C C . SER A 1 89 ? 7.164 6.416 -16.207 1.00 84.62 89 SER A C 1
ATOM 703 O O . SER A 1 89 ? 7.433 5.435 -16.899 1.00 84.62 89 SER A O 1
ATOM 705 N N . ARG A 1 90 ? 6.330 6.323 -15.163 1.00 83.25 90 ARG A N 1
ATOM 706 C CA . ARG A 1 90 ? 5.680 5.056 -14.768 1.00 83.25 90 ARG A CA 1
ATOM 707 C C . ARG A 1 90 ? 4.870 4.429 -15.908 1.00 83.25 90 ARG A C 1
ATOM 709 O O . ARG A 1 90 ? 4.838 3.213 -16.044 1.00 83.25 90 ARG A O 1
ATOM 716 N N . HIS A 1 91 ? 4.256 5.268 -16.742 1.00 84.12 91 HIS A N 1
ATOM 717 C CA . HIS A 1 91 ? 3.515 4.833 -17.924 1.00 84.12 91 HIS A CA 1
ATOM 718 C C . HIS A 1 91 ? 4.436 4.195 -18.974 1.00 84.12 91 HIS A C 1
ATOM 720 O O . HIS A 1 91 ? 4.072 3.200 -19.591 1.00 84.12 91 HIS A O 1
ATOM 726 N N . LYS A 1 92 ? 5.658 4.721 -19.146 1.00 87.44 92 LYS A N 1
ATOM 727 C CA . LYS A 1 92 ? 6.659 4.131 -20.043 1.00 87.44 92 LYS A CA 1
ATOM 728 C C . LYS A 1 92 ? 7.085 2.739 -19.569 1.00 87.44 92 LYS A C 1
ATOM 730 O O . LYS A 1 92 ? 7.137 1.827 -20.385 1.00 87.44 92 LYS A O 1
ATOM 735 N N . VAL A 1 93 ? 7.306 2.570 -18.262 1.00 86.62 93 VAL A N 1
ATOM 736 C CA . VAL A 1 93 ? 7.610 1.257 -17.658 1.00 86.62 93 VAL A CA 1
ATOM 737 C C . VAL A 1 93 ? 6.466 0.271 -17.895 1.00 86.62 93 VAL A C 1
ATOM 739 O O . VAL A 1 93 ? 6.708 -0.866 -18.287 1.00 86.62 93 VAL A O 1
ATOM 742 N N . TYR A 1 94 ? 5.215 0.713 -17.717 1.00 85.75 94 TYR A N 1
ATOM 743 C CA . TYR A 1 94 ? 4.048 -0.125 -17.998 1.00 85.75 94 TYR A CA 1
ATOM 744 C C . TYR A 1 94 ? 3.968 -0.541 -19.470 1.00 85.75 94 TYR A C 1
ATOM 746 O O . TYR A 1 94 ? 3.748 -1.715 -19.744 1.00 85.75 94 TYR A O 1
ATOM 754 N N . ARG A 1 95 ? 4.194 0.378 -20.419 1.00 87.94 95 ARG A N 1
ATOM 755 C CA . ARG A 1 95 ? 4.209 0.013 -21.845 1.00 87.94 95 ARG A CA 1
ATOM 756 C C . ARG A 1 95 ? 5.268 -1.037 -22.151 1.00 87.94 95 ARG A C 1
ATOM 758 O O . ARG A 1 95 ? 4.950 -2.020 -22.793 1.00 87.94 95 ARG A O 1
ATOM 765 N N . GLN A 1 96 ? 6.477 -0.890 -21.612 1.00 87.38 96 GLN A N 1
ATOM 766 C CA . GLN A 1 96 ? 7.538 -1.887 -21.798 1.00 87.38 96 GLN A CA 1
ATOM 767 C C . GLN A 1 96 ? 7.178 -3.248 -21.182 1.00 87.38 96 GLN A C 1
ATOM 769 O O . GLN A 1 96 ? 7.532 -4.286 -21.733 1.00 87.38 96 GLN A O 1
ATOM 774 N N . TYR A 1 97 ? 6.450 -3.257 -20.062 1.00 85.38 97 TYR A N 1
ATOM 775 C CA . TYR A 1 97 ? 5.908 -4.482 -19.473 1.00 85.38 97 TYR A CA 1
ATOM 776 C C . TYR A 1 97 ? 4.831 -5.132 -20.362 1.00 85.38 97 TYR A C 1
ATOM 778 O O . TYR A 1 97 ? 4.842 -6.350 -20.546 1.00 85.38 97 TYR A O 1
ATOM 786 N N . ALA A 1 98 ? 3.925 -4.330 -20.929 1.00 84.56 98 ALA A N 1
ATOM 787 C CA . ALA A 1 98 ? 2.880 -4.794 -21.842 1.00 84.56 98 ALA A CA 1
ATOM 788 C C . ALA A 1 98 ? 3.470 -5.325 -23.162 1.00 84.56 98 ALA A C 1
ATOM 790 O O . ALA A 1 98 ? 3.148 -6.442 -23.564 1.00 84.56 98 ALA A O 1
ATOM 791 N N . ASP A 1 99 ? 4.410 -4.585 -23.761 1.00 85.19 99 ASP A N 1
ATOM 792 C CA . ASP A 1 99 ? 5.132 -4.949 -24.989 1.00 85.19 99 ASP A CA 1
ATOM 793 C C . ASP A 1 99 ? 5.931 -6.255 -24.823 1.00 85.19 99 ASP A C 1
ATOM 795 O O . ASP A 1 99 ? 6.082 -7.022 -25.772 1.00 85.19 99 ASP A O 1
ATOM 799 N N . ALA A 1 100 ? 6.392 -6.566 -23.604 1.00 81.75 100 ALA A N 1
ATOM 800 C CA . ALA A 1 100 ? 7.033 -7.840 -23.266 1.00 81.75 100 ALA A CA 1
ATOM 801 C C . ALA A 1 100 ? 6.051 -9.035 -23.188 1.00 81.75 100 ALA A C 1
ATOM 803 O O . ALA A 1 100 ? 6.419 -10.107 -22.702 1.00 81.75 100 ALA A O 1
ATOM 804 N N . GLY A 1 101 ? 4.798 -8.861 -23.628 1.00 68.75 101 GLY A N 1
ATOM 805 C CA . GLY A 1 101 ? 3.776 -9.908 -23.680 1.00 68.75 101 GLY A CA 1
ATOM 806 C C . GLY A 1 101 ? 3.164 -10.261 -22.323 1.00 68.75 101 GLY A C 1
ATOM 807 O O . GLY A 1 101 ? 2.515 -11.297 -22.195 1.00 68.75 101 GLY A O 1
ATOM 808 N N . ARG A 1 102 ? 3.360 -9.421 -21.295 1.00 66.00 102 ARG A N 1
ATOM 809 C CA . ARG A 1 102 ? 2.856 -9.654 -19.926 1.00 66.00 102 ARG A CA 1
ATOM 810 C C . ARG A 1 102 ? 1.554 -8.907 -19.615 1.00 66.00 102 ARG A C 1
ATOM 812 O O . ARG A 1 102 ? 1.133 -8.827 -18.465 1.00 66.00 102 ARG A O 1
ATOM 819 N N . GLU A 1 103 ? 0.892 -8.367 -20.635 1.00 59.16 103 GLU A N 1
ATOM 820 C CA . GLU A 1 103 ? -0.333 -7.573 -20.480 1.00 59.16 103 GLU A CA 1
ATOM 821 C C . GLU A 1 103 ? -1.501 -8.385 -19.880 1.00 59.16 103 GLU A C 1
ATOM 823 O O . GLU A 1 103 ? -2.336 -7.849 -19.154 1.00 59.16 103 GLU A O 1
ATOM 828 N N . HIS A 1 104 ? -1.514 -9.707 -20.092 1.00 58.78 104 HIS A N 1
ATOM 829 C CA . HIS A 1 104 ? -2.540 -10.610 -19.559 1.00 58.78 104 HIS A CA 1
ATOM 830 C C . HIS A 1 104 ? -2.514 -10.783 -18.034 1.00 58.78 104 HIS A C 1
ATOM 832 O O . HIS A 1 104 ? -3.496 -11.261 -17.463 1.00 58.78 104 HIS A O 1
ATOM 838 N N . THR A 1 105 ? -1.419 -10.420 -17.363 1.00 59.47 105 THR A N 1
ATOM 839 C CA . THR A 1 105 ? -1.245 -10.706 -15.936 1.00 59.47 105 THR A CA 1
ATOM 840 C C . THR A 1 105 ? -1.785 -9.583 -15.053 1.00 59.47 105 THR A C 1
ATOM 842 O O . THR A 1 105 ? -2.309 -9.866 -13.974 1.00 59.47 105 THR A O 1
ATOM 845 N N . LEU A 1 106 ? -1.679 -8.314 -15.482 1.00 68.50 106 LEU A N 1
ATOM 846 C CA . LEU A 1 106 ? -1.904 -7.158 -14.610 1.00 68.50 106 LEU A CA 1
ATOM 847 C C . LEU A 1 106 ? -2.282 -5.854 -15.336 1.00 68.50 106 LEU A C 1
ATOM 849 O O . LEU A 1 106 ? -1.560 -5.382 -16.205 1.00 68.50 106 LEU A O 1
ATOM 853 N N . CYS A 1 107 ? -3.349 -5.193 -14.871 1.00 74.38 107 CYS A N 1
ATOM 854 C CA . CYS A 1 107 ? -3.731 -3.851 -15.329 1.00 74.38 107 CYS A CA 1
ATOM 855 C C . CYS A 1 107 ? -2.716 -2.766 -14.917 1.00 74.38 107 CYS A C 1
ATOM 857 O O . CYS A 1 107 ? -2.096 -2.848 -13.851 1.00 74.38 107 CYS A O 1
ATOM 859 N N . GLU A 1 108 ? -2.652 -1.673 -15.685 1.00 77.88 108 GLU A N 1
ATOM 860 C CA . GLU A 1 108 ? -1.773 -0.520 -15.422 1.00 77.88 108 GLU A CA 1
ATOM 861 C C . GLU A 1 108 ? -1.892 0.034 -13.994 1.00 77.88 108 GLU A C 1
ATOM 863 O O . GLU A 1 108 ? -0.887 0.306 -13.335 1.00 77.88 108 GLU A O 1
ATOM 868 N N . SER A 1 109 ? -3.117 0.154 -13.477 1.00 76.25 109 SER A N 1
ATOM 869 C CA . SER A 1 109 ? -3.382 0.656 -12.124 1.00 76.25 109 SER A CA 1
ATOM 870 C C . SER A 1 109 ? -2.701 -0.178 -11.035 1.00 76.25 109 SER A C 1
ATOM 872 O O . SER A 1 109 ? -2.206 0.374 -10.048 1.00 76.25 109 SER A O 1
ATOM 874 N N . ASN A 1 110 ? -2.624 -1.494 -11.228 1.00 78.19 110 ASN A N 1
ATOM 875 C CA . ASN A 1 110 ? -2.001 -2.417 -10.289 1.00 78.19 110 ASN A CA 1
ATOM 876 C C . ASN A 1 110 ? -0.475 -2.323 -10.350 1.00 78.19 110 ASN A C 1
ATOM 878 O O . ASN A 1 110 ? 0.165 -2.232 -9.301 1.00 78.19 110 ASN A O 1
ATOM 882 N N . LEU A 1 111 ? 0.108 -2.267 -11.555 1.00 80.94 111 LEU A N 1
ATOM 883 C CA . LEU A 1 111 ? 1.554 -2.084 -1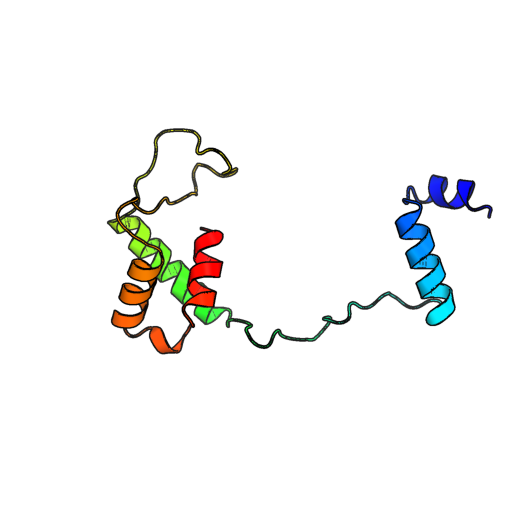1.715 1.00 80.94 111 LEU A CA 1
ATOM 884 C C . LEU A 1 111 ? 1.993 -0.749 -11.106 1.00 80.94 111 LEU A C 1
ATOM 886 O O . LEU A 1 111 ? 2.931 -0.714 -10.314 1.00 80.94 111 LEU A O 1
ATOM 890 N N . GLN A 1 112 ? 1.266 0.339 -11.375 1.00 80.69 112 GLN A N 1
ATOM 891 C CA . GLN A 1 112 ? 1.554 1.641 -10.770 1.00 80.69 112 GLN A CA 1
ATOM 892 C C . GLN A 1 112 ? 1.436 1.620 -9.236 1.00 80.69 112 GLN A C 1
ATOM 894 O O . GLN A 1 112 ? 2.199 2.308 -8.554 1.00 80.69 112 GLN A O 1
ATOM 899 N N . ALA A 1 113 ? 0.498 0.850 -8.672 1.00 79.56 113 ALA A N 1
ATOM 900 C CA . ALA A 1 113 ? 0.365 0.692 -7.225 1.00 79.56 113 ALA A CA 1
ATOM 901 C C . ALA A 1 113 ? 1.539 -0.085 -6.606 1.00 79.56 113 ALA A C 1
ATOM 903 O O . ALA A 1 113 ? 1.979 0.261 -5.508 1.00 79.56 113 ALA A O 1
ATOM 904 N N . ILE A 1 114 ? 2.061 -1.097 -7.307 1.00 78.69 114 ILE A N 1
ATOM 905 C CA . ILE A 1 114 ? 3.267 -1.839 -6.908 1.00 78.69 114 ILE A CA 1
ATOM 906 C C . ILE A 1 114 ? 4.497 -0.929 -7.007 1.00 78.69 114 ILE A C 1
ATOM 908 O O . ILE A 1 114 ? 5.281 -0.848 -6.068 1.00 78.69 114 ILE A O 1
ATOM 912 N N . LEU A 1 115 ? 4.606 -0.152 -8.083 1.00 77.75 115 LEU A N 1
ATOM 913 C CA . LEU A 1 115 ? 5.729 0.748 -8.346 1.00 77.75 115 LEU A CA 1
ATOM 914 C C . LEU A 1 115 ? 5.796 1.950 -7.387 1.00 77.75 115 LEU A C 1
ATOM 916 O O . LEU A 1 115 ? 6.833 2.582 -7.268 1.00 77.75 115 LEU A O 1
ATOM 920 N N . LYS A 1 116 ? 4.705 2.275 -6.677 1.00 74.31 116 LYS A N 1
ATOM 921 C CA . LYS A 1 116 ? 4.723 3.237 -5.554 1.00 74.31 116 LYS A CA 1
ATOM 922 C C . LYS A 1 116 ? 5.363 2.678 -4.281 1.00 74.31 116 LYS A C 1
ATOM 924 O O . LYS A 1 116 ? 5.607 3.447 -3.356 1.00 74.31 116 LYS A O 1
ATOM 929 N N . LYS A 1 117 ? 5.497 1.353 -4.187 1.00 68.25 117 LYS A N 1
ATOM 930 C CA . LYS A 1 117 ? 6.095 0.654 -3.042 1.00 68.25 117 LYS A CA 1
ATOM 931 C C . LYS A 1 117 ? 7.551 0.256 -3.291 1.00 68.25 117 LYS A C 1
ATOM 933 O O . LYS A 1 117 ? 8.214 -0.115 -2.327 1.00 68.25 117 LYS A O 1
ATOM 938 N N . PHE A 1 118 ? 7.982 0.292 -4.551 1.00 62.53 118 PHE A N 1
ATOM 939 C CA . PHE A 1 118 ? 9.384 0.282 -4.967 1.00 62.53 118 PHE A CA 1
ATOM 940 C C . PHE A 1 118 ? 10.022 1.642 -4.670 1.00 62.53 118 PHE A C 1
ATOM 942 O O . PHE A 1 118 ? 11.203 1.650 -4.263 1.00 62.53 118 PHE A O 1
#

Organism: Amphimedon queenslandica (NCBI:txid400682)